Protein AF-A0A521X611-F1 (afdb_monomer_lite)

Foldseek 3Di:
DPVVVVVVVVVVVVVPPPDPPPPVPPPWFKKKKKWKAFPDPVDRWFKKKKKKAFPPPPDPPRIDIDIDIPGDMDMDRGAKMKMKMATPVLPLGMKMWMFMDINNHGPDDIEIDRHRIWIWIHHPVGIDTDDPPDCPRVCPVVVVVVVVVVVVVD

Sequence (154 aa):
MKKLLFICTILLIGISATQLSYTEDAAKEITYLIQVKSTTPENAHVRFTAAYATDKETDSSQLKIIEGETPYEVKLTTTNFLGIFQDNSLN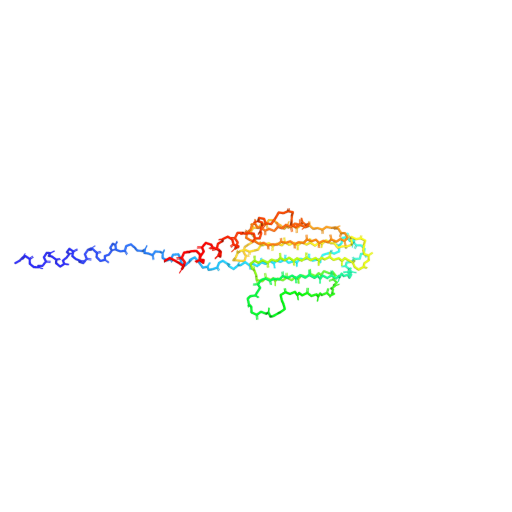SKINVSLTKFVNGIKSHNSVEGTGSLNILYAGNSGVGYGFPTTFSDFSSKFNDLMDEQSKRGR

pLDDT: mean 74.9, std 20.05, range [37.72, 97.06]

Secondary structure (DSSP, 8-state):
--HHHHHHHHHHHSS-S------------EEEEEEEEES-TT-S--EEEEEEEE--TT-S--EEEEEEESSEEEEEE-S-EEEEEEETTSS--EEEEEEEEETTEE-SPPEEE-SSSEEEEEETTEEEESS---THHHHHHHHHHHHHHHHHT-

Structure (mmCIF, N/CA/C/O backbone):
data_AF-A0A521X611-F1
#
_entry.id   AF-A0A521X611-F1
#
loop_
_atom_site.group_PDB
_atom_site.id
_atom_site.type_symbol
_atom_site.label_atom_id
_atom_site.label_alt_id
_atom_site.label_comp_id
_atom_site.label_asym_id
_atom_site.label_entity_id
_atom_site.label_seq_id
_atom_site.pdbx_PDB_ins_code
_atom_site.Cartn_x
_atom_site.Cartn_y
_atom_site.Cartn_z
_atom_site.occupancy
_atom_site.B_iso_or_equiv
_atom_site.auth_seq_id
_atom_site.auth_comp_id
_atom_site.auth_asym_id
_atom_site.auth_atom_id
_atom_site.pdbx_PDB_model_num
ATOM 1 N N . MET A 1 1 ? -20.861 10.067 74.904 1.00 53.38 1 MET A N 1
ATOM 2 C CA . MET A 1 1 ? -19.585 10.063 74.148 1.00 53.38 1 MET A CA 1
ATOM 3 C C . MET A 1 1 ? -19.345 8.769 73.341 1.00 53.38 1 MET A C 1
ATOM 5 O O . MET A 1 1 ? -18.205 8.386 73.151 1.00 53.38 1 MET A O 1
ATOM 9 N N . LYS A 1 2 ? -20.387 8.085 72.828 1.00 45.28 2 LYS A N 1
ATOM 10 C CA . LYS A 1 2 ? -20.237 6.857 72.002 1.00 45.28 2 LYS A CA 1
ATOM 11 C C . LYS A 1 2 ? -20.694 7.016 70.543 1.00 45.28 2 LYS A C 1
ATOM 13 O O . LYS A 1 2 ? -20.333 6.207 69.704 1.00 45.28 2 LYS A O 1
ATOM 18 N N . LYS A 1 3 ? -21.444 8.080 70.224 1.00 44.44 3 LYS A N 1
ATOM 19 C CA . LYS A 1 3 ? -21.956 8.347 68.866 1.00 44.44 3 LYS A CA 1
ATOM 20 C C . LYS A 1 3 ? -20.959 9.088 67.961 1.00 44.44 3 LYS A C 1
ATOM 22 O O . LYS A 1 3 ? -21.091 9.020 66.750 1.00 44.44 3 LYS A O 1
ATOM 27 N N . LEU A 1 4 ? -19.951 9.748 68.541 1.00 48.28 4 LEU A N 1
ATOM 28 C CA . LEU A 1 4 ? -18.935 10.491 67.783 1.00 48.28 4 LEU A CA 1
ATOM 29 C C . LEU A 1 4 ? -17.862 9.564 67.181 1.00 48.28 4 LEU A C 1
ATOM 31 O O . LEU A 1 4 ? -17.344 9.841 66.108 1.00 48.28 4 LEU A O 1
ATOM 35 N N . LEU A 1 5 ? -17.576 8.432 67.839 1.00 49.47 5 LEU A N 1
ATOM 36 C CA . LEU A 1 5 ? -16.554 7.484 67.385 1.00 49.47 5 LEU A CA 1
ATOM 37 C C . LEU A 1 5 ? -16.986 6.726 66.117 1.00 49.47 5 LEU A C 1
ATOM 39 O O . LEU A 1 5 ? -16.152 6.432 65.273 1.00 49.47 5 LEU A O 1
ATOM 43 N N . PHE A 1 6 ? -18.290 6.467 65.965 1.00 50.59 6 PHE A N 1
ATOM 44 C CA . PHE A 1 6 ? -18.847 5.710 64.837 1.00 50.59 6 PHE A CA 1
ATOM 45 C C . PHE A 1 6 ? -18.852 6.515 63.525 1.00 50.59 6 PHE A C 1
ATOM 47 O O . PHE A 1 6 ? -18.730 5.950 62.443 1.00 50.59 6 PHE A O 1
ATOM 54 N N . ILE A 1 7 ? -18.944 7.847 63.617 1.00 53.69 7 ILE A N 1
ATOM 55 C CA . ILE A 1 7 ? -18.940 8.745 62.452 1.00 53.69 7 ILE A CA 1
ATOM 56 C C . ILE A 1 7 ? -17.524 8.866 61.867 1.00 53.69 7 ILE A C 1
ATOM 58 O O . ILE A 1 7 ? -17.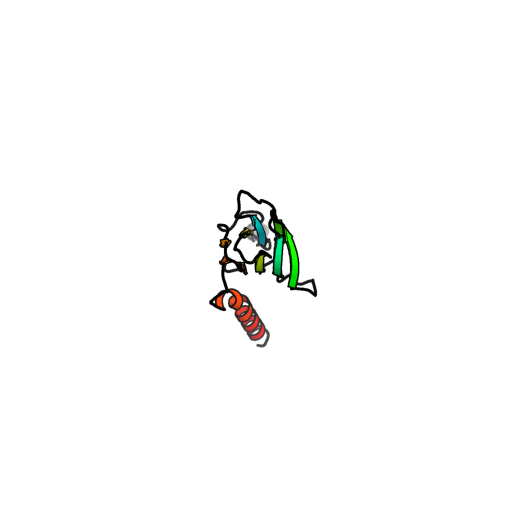366 8.840 60.649 1.00 53.69 7 ILE A O 1
ATOM 62 N N . CYS A 1 8 ? -16.483 8.894 62.708 1.00 50.91 8 CYS A N 1
ATOM 63 C CA . CYS A 1 8 ? -15.097 8.894 62.230 1.00 50.91 8 CYS A CA 1
ATOM 64 C C . CYS A 1 8 ? -14.708 7.581 61.530 1.00 50.91 8 CYS A C 1
ATOM 66 O O . CYS A 1 8 ? -13.907 7.607 60.601 1.00 50.91 8 CYS A O 1
ATOM 68 N N . THR A 1 9 ? -15.292 6.441 61.919 1.00 52.50 9 THR A N 1
ATOM 69 C CA . THR A 1 9 ? -15.027 5.154 61.252 1.00 52.50 9 THR A CA 1
ATOM 70 C C . THR A 1 9 ? -15.642 5.099 59.852 1.00 52.50 9 THR A C 1
ATOM 72 O O . THR A 1 9 ? -15.010 4.590 58.934 1.00 52.50 9 THR A O 1
ATOM 75 N N . ILE A 1 10 ? -16.833 5.673 59.653 1.00 54.53 10 ILE A N 1
ATOM 76 C CA . ILE A 1 10 ? -17.487 5.715 58.334 1.00 54.53 10 ILE A CA 1
ATOM 77 C C . ILE A 1 10 ? -16.782 6.718 57.404 1.00 54.53 10 ILE A C 1
ATOM 79 O O . ILE A 1 10 ? -16.633 6.444 56.215 1.00 54.53 10 ILE A O 1
ATOM 83 N N . LEU A 1 11 ? -16.260 7.831 57.940 1.00 48.22 11 LEU A N 1
ATOM 84 C CA . LEU A 1 11 ? -15.498 8.801 57.144 1.00 48.22 11 LEU A CA 1
ATOM 85 C C . LEU A 1 11 ? -14.133 8.252 56.678 1.00 48.22 11 LEU A C 1
ATOM 87 O O . LEU A 1 11 ? -13.678 8.613 55.597 1.00 48.22 11 LEU A O 1
ATOM 91 N N . LEU A 1 12 ? -13.501 7.346 57.441 1.00 48.28 12 LEU A N 1
ATOM 92 C CA . LEU A 1 12 ? -12.244 6.695 57.034 1.00 48.28 12 LEU A CA 1
ATOM 93 C C . LEU A 1 12 ? -12.426 5.583 55.987 1.00 48.28 12 LEU A C 1
ATOM 95 O O . LEU A 1 12 ? -11.478 5.276 55.270 1.00 48.28 12 LEU A O 1
ATOM 99 N N . ILE A 1 13 ? -13.622 4.999 55.866 1.00 50.59 13 ILE A N 1
ATOM 100 C CA . ILE A 1 13 ? -13.926 3.982 54.841 1.00 50.59 13 ILE A CA 1
ATOM 101 C C . ILE A 1 13 ? -14.286 4.644 53.494 1.00 50.59 13 ILE A C 1
ATOM 103 O O . ILE A 1 13 ? -14.172 4.021 52.443 1.00 50.59 13 ILE A O 1
ATOM 107 N N . GLY A 1 14 ? -14.648 5.933 53.493 1.00 42.09 14 GLY A N 1
ATOM 108 C CA . GLY A 1 14 ? -14.949 6.695 52.273 1.00 42.09 14 GLY A CA 1
ATOM 109 C C . GLY A 1 14 ? -13.728 7.147 51.459 1.00 42.09 14 GLY A C 1
ATOM 110 O O . GLY A 1 14 ? -13.898 7.610 50.337 1.00 42.09 14 GLY A O 1
ATOM 111 N N . ILE A 1 15 ? -12.509 7.021 51.995 1.00 49.06 15 ILE A N 1
ATOM 112 C CA . ILE A 1 15 ? -11.267 7.484 51.336 1.00 49.06 15 ILE A CA 1
ATOM 113 C C . ILE A 1 15 ? -10.480 6.305 50.727 1.00 49.06 15 ILE A C 1
ATOM 115 O O . ILE A 1 15 ? -9.552 6.500 49.947 1.00 49.06 15 ILE A O 1
ATOM 119 N 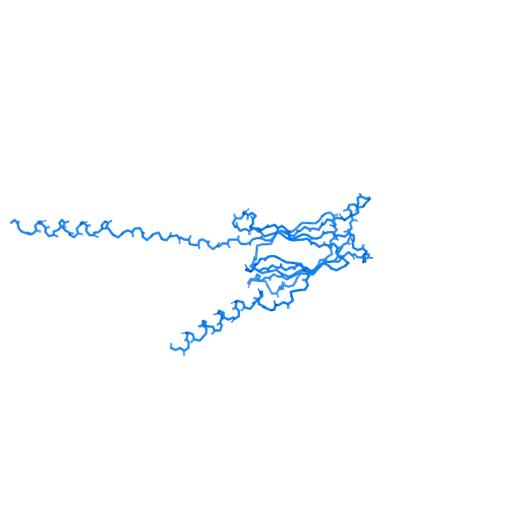N . SER A 1 16 ? -10.880 5.065 51.018 1.00 45.09 16 SER A N 1
ATOM 120 C CA . SER A 1 16 ? -10.266 3.841 50.488 1.00 45.09 16 SER A CA 1
ATOM 121 C C . SER A 1 16 ? -11.086 3.159 49.391 1.00 45.09 16 SER A C 1
ATOM 123 O O . SER A 1 16 ? -10.752 2.046 48.989 1.00 45.09 16 SER A O 1
ATOM 125 N N . ALA A 1 17 ? -12.072 3.852 48.809 1.00 44.62 17 ALA A N 1
ATOM 126 C CA . ALA A 1 17 ? -12.429 3.620 47.412 1.00 44.62 17 ALA A CA 1
ATOM 127 C C . ALA A 1 17 ? -11.283 4.175 46.559 1.00 44.62 17 ALA A C 1
ATOM 129 O O . ALA A 1 17 ? -11.371 5.236 45.943 1.00 44.62 17 ALA A O 1
ATOM 130 N N . THR A 1 18 ? -10.159 3.464 46.631 1.00 47.38 18 THR A N 1
ATOM 131 C CA . THR A 1 18 ? -9.068 3.494 45.677 1.00 47.38 18 THR A CA 1
ATOM 132 C C . THR A 1 18 ? -9.668 3.737 44.315 1.00 47.38 18 THR A C 1
ATOM 134 O O . THR A 1 18 ? -10.439 2.904 43.840 1.00 47.38 18 THR A O 1
ATOM 137 N N . GLN A 1 19 ? -9.372 4.911 43.764 1.00 45.75 19 GLN A N 1
ATOM 138 C CA . GLN A 1 19 ? -8.925 5.064 42.392 1.00 45.75 19 GLN A CA 1
ATOM 139 C C . GLN A 1 19 ? -9.299 3.837 41.560 1.00 45.75 19 GLN A C 1
ATOM 141 O O . GLN A 1 19 ? -8.463 2.988 41.257 1.00 45.75 19 GLN A O 1
ATOM 146 N N . LEU A 1 20 ? -10.581 3.742 41.198 1.00 37.72 20 LEU A N 1
ATOM 147 C CA . LEU A 1 20 ? -10.937 3.161 39.923 1.00 37.72 20 LEU A CA 1
ATOM 148 C C . LEU A 1 20 ? -10.246 4.096 38.942 1.00 37.72 20 LEU A C 1
ATOM 150 O O . LEU A 1 20 ? -10.815 5.088 38.493 1.00 37.72 20 LEU A O 1
ATOM 154 N N . SER A 1 21 ? -8.966 3.825 38.687 1.00 38.56 21 SER A N 1
ATOM 155 C CA . SER A 1 21 ? -8.363 4.117 37.414 1.00 38.56 21 SER A CA 1
ATOM 156 C C . SER A 1 21 ? -9.262 3.398 36.418 1.00 38.56 21 SER A C 1
ATOM 158 O O . SER A 1 21 ? -9.005 2.272 36.013 1.00 38.56 21 SER A O 1
ATOM 160 N N . TYR A 1 22 ? -10.342 4.071 36.022 1.00 38.81 22 TYR A N 1
ATOM 161 C CA . TYR A 1 22 ? -10.661 4.177 34.621 1.00 38.81 22 TYR A CA 1
ATOM 162 C C . TYR A 1 22 ? -9.374 4.704 33.988 1.00 38.81 22 TYR A C 1
ATOM 164 O O . TYR A 1 22 ? -9.179 5.895 33.773 1.00 38.81 22 TYR A O 1
ATOM 172 N N . THR A 1 23 ? -8.433 3.793 33.739 1.00 41.38 23 THR A N 1
ATOM 173 C CA . THR A 1 23 ? -7.752 3.832 32.469 1.00 41.38 23 THR A CA 1
ATOM 174 C C . THR A 1 23 ? -8.920 3.769 31.500 1.00 41.38 23 THR A C 1
ATOM 176 O O . THR A 1 23 ? -9.493 2.705 31.280 1.00 41.38 23 THR A O 1
ATOM 179 N N . GLU A 1 24 ? -9.393 4.937 31.055 1.00 44.91 24 GLU A N 1
ATOM 180 C CA . GLU A 1 24 ? -9.978 5.018 29.733 1.00 44.91 24 GLU A CA 1
ATOM 181 C C . GLU A 1 24 ? -8.966 4.277 28.875 1.00 44.91 24 GLU A C 1
ATOM 183 O O . GLU A 1 24 ? -7.857 4.760 28.638 1.00 44.91 24 GLU A O 1
ATOM 188 N N . ASP A 1 25 ? -9.287 3.035 28.529 1.00 46.12 25 ASP A N 1
ATOM 189 C CA . ASP A 1 25 ? -8.633 2.333 27.448 1.00 46.12 25 ASP A CA 1
ATOM 190 C C . ASP A 1 25 ? -9.084 3.122 26.219 1.00 46.12 25 ASP A C 1
ATOM 192 O O . ASP A 1 25 ? -10.071 2.794 25.562 1.00 46.12 25 ASP A O 1
ATOM 196 N N . ALA A 1 26 ? -8.487 4.309 26.055 1.00 54.69 26 ALA A N 1
ATOM 197 C CA . ALA A 1 26 ? -8.832 5.262 25.029 1.00 54.69 26 ALA A CA 1
ATOM 198 C C . ALA A 1 26 ? -8.739 4.470 23.739 1.00 54.69 26 ALA A C 1
ATOM 200 O O . ALA A 1 26 ? -7.686 3.884 23.461 1.00 54.69 26 ALA A O 1
ATOM 201 N N . ALA A 1 27 ? -9.869 4.364 23.033 1.00 64.62 27 ALA A N 1
ATOM 202 C CA . ALA A 1 27 ? -9.981 3.530 21.851 1.00 64.62 27 ALA A CA 1
ATOM 203 C C . ALA A 1 27 ? -8.760 3.797 20.967 1.00 64.62 27 ALA A C 1
ATOM 205 O O . ALA A 1 27 ? -8.544 4.924 20.521 1.00 64.62 27 ALA A O 1
ATOM 206 N N . LYS A 1 28 ? -7.903 2.780 20.819 1.00 77.88 28 LYS A N 1
ATOM 207 C CA . LYS A 1 28 ? -6.607 2.945 20.160 1.00 77.88 28 LYS A CA 1
ATOM 208 C C . LYS A 1 28 ? -6.862 3.377 18.725 1.00 77.88 28 LYS A C 1
ATOM 210 O O . LYS A 1 28 ? -7.427 2.614 17.943 1.00 77.88 28 LYS A O 1
ATOM 215 N N . GLU A 1 29 ? -6.437 4.584 18.373 1.00 86.19 29 GLU A N 1
ATOM 216 C CA . GLU A 1 29 ? -6.546 5.075 17.009 1.00 86.19 29 GLU A CA 1
ATOM 217 C C . GLU A 1 29 ? -5.518 4.332 16.157 1.00 86.19 29 GLU A C 1
ATOM 219 O O . GLU A 1 29 ? -4.305 4.513 16.304 1.00 86.19 29 GLU A O 1
ATOM 224 N N . ILE A 1 30 ? -6.003 3.465 15.270 1.00 88.31 30 ILE A N 1
ATOM 225 C CA . ILE A 1 30 ? -5.163 2.750 14.314 1.00 88.31 30 ILE A CA 1
ATOM 226 C C . ILE A 1 30 ? -5.162 3.527 13.008 1.00 88.31 30 ILE A C 1
ATOM 228 O O . ILE A 1 30 ? -6.208 3.807 12.423 1.00 88.31 30 ILE A O 1
ATOM 2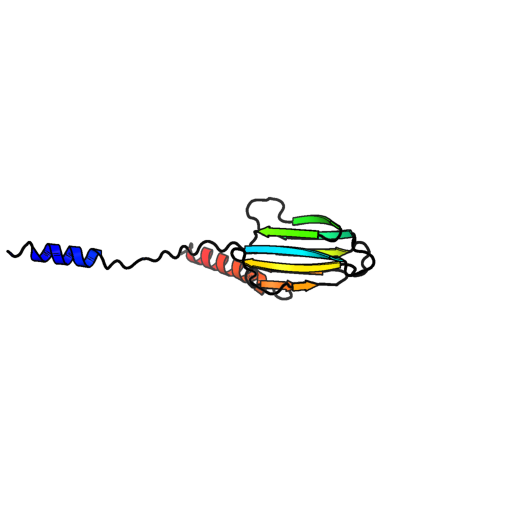32 N N . THR A 1 31 ? -3.966 3.866 12.542 1.00 91.50 31 THR A N 1
ATOM 233 C CA . THR A 1 31 ? -3.772 4.507 11.247 1.00 91.50 31 THR A CA 1
ATOM 234 C C . THR A 1 31 ? -2.779 3.728 10.405 1.00 91.50 31 THR A C 1
ATOM 236 O O . THR A 1 31 ? -1.704 3.363 10.877 1.00 91.50 31 THR A O 1
ATOM 239 N N . TYR A 1 32 ? -3.103 3.528 9.134 1.00 92.00 32 TYR A N 1
ATOM 240 C CA . TYR A 1 32 ? -2.203 2.957 8.146 1.00 92.00 32 TYR A CA 1
ATOM 241 C C . TYR A 1 32 ? -1.702 4.033 7.192 1.00 92.00 32 TYR A C 1
ATOM 243 O O . TYR A 1 32 ? -2.482 4.835 6.682 1.00 92.00 32 TYR A O 1
ATOM 251 N N . LEU A 1 33 ? -0.394 4.045 6.958 1.00 94.94 33 LEU A N 1
ATOM 252 C CA . LEU A 1 33 ? 0.246 4.844 5.925 1.00 94.94 33 LEU A CA 1
ATOM 253 C C . LEU A 1 33 ? 0.629 3.922 4.775 1.00 94.94 33 LEU A C 1
ATOM 255 O O . LEU A 1 33 ? 1.431 3.007 4.976 1.00 94.94 33 LEU A O 1
ATOM 259 N N . ILE A 1 34 ? 0.068 4.177 3.600 1.00 95.94 34 ILE A N 1
ATOM 260 C CA . ILE A 1 34 ? 0.478 3.526 2.360 1.00 95.94 34 ILE A CA 1
ATOM 261 C C . ILE A 1 34 ? 1.331 4.502 1.566 1.00 95.94 34 ILE A C 1
ATOM 263 O O . ILE A 1 34 ? 0.932 5.652 1.381 1.00 95.94 34 ILE A O 1
ATOM 267 N N . GLN A 1 35 ? 2.475 4.035 1.077 1.00 97.06 35 GLN A N 1
ATOM 268 C CA . GLN A 1 35 ? 3.331 4.806 0.180 1.00 97.06 35 GLN A CA 1
ATOM 269 C C . GLN A 1 35 ? 3.608 3.997 -1.084 1.00 97.06 35 GLN A C 1
ATOM 271 O O . GLN A 1 35 ? 3.885 2.805 -1.004 1.00 97.06 35 GLN A O 1
ATOM 276 N N . VAL A 1 36 ? 3.563 4.648 -2.243 1.00 96.75 36 VAL A N 1
ATOM 277 C CA . VAL A 1 36 ? 3.984 4.078 -3.528 1.00 96.75 36 VAL A CA 1
ATOM 278 C C . VAL A 1 36 ? 5.137 4.924 -4.047 1.00 96.75 36 VAL A C 1
ATOM 280 O O . VAL A 1 36 ? 5.009 6.140 -4.216 1.00 96.75 36 VAL A O 1
ATOM 283 N N . LYS A 1 37 ? 6.275 4.287 -4.292 1.00 96.38 37 LYS A N 1
ATOM 284 C CA . LYS A 1 37 ? 7.502 4.918 -4.782 1.00 96.38 37 LYS A CA 1
ATOM 285 C C . LYS A 1 37 ? 7.930 4.255 -6.075 1.00 96.38 37 LYS A C 1
ATOM 287 O O . LYS A 1 37 ? 7.684 3.071 -6.269 1.00 96.38 37 LYS A O 1
ATOM 292 N N . SER A 1 38 ? 8.598 5.004 -6.939 1.00 95.25 38 SER A N 1
ATOM 293 C CA . SER A 1 38 ? 9.265 4.400 -8.085 1.00 95.25 38 SER A CA 1
ATOM 294 C C . SER A 1 38 ? 10.464 3.569 -7.621 1.00 95.25 38 SER A C 1
ATOM 296 O O . SER A 1 38 ? 11.195 3.986 -6.720 1.00 95.25 38 SER A O 1
ATOM 298 N N . THR A 1 39 ? 10.673 2.405 -8.235 1.00 92.81 39 THR A N 1
ATOM 299 C CA . THR A 1 39 ? 11.904 1.610 -8.075 1.00 92.81 39 THR A CA 1
ATOM 300 C C . THR A 1 39 ? 12.989 2.013 -9.071 1.00 92.81 39 THR A C 1
ATOM 302 O O . THR A 1 39 ? 14.129 1.581 -8.923 1.00 92.81 39 THR A O 1
ATOM 305 N N . THR A 1 40 ? 12.661 2.843 -10.068 1.00 87.50 40 THR A N 1
ATOM 306 C CA . THR A 1 40 ? 13.583 3.278 -11.123 1.00 87.50 40 THR A CA 1
ATOM 307 C C . THR A 1 40 ? 14.133 4.674 -10.821 1.00 87.50 40 THR A C 1
ATOM 309 O O . THR A 1 40 ? 13.364 5.639 -10.863 1.00 87.50 40 THR A O 1
ATOM 312 N N . PRO A 1 41 ? 15.443 4.826 -10.558 1.00 82.19 41 PRO A N 1
ATOM 313 C CA . PRO A 1 41 ? 16.061 6.128 -10.296 1.00 82.19 41 PRO A CA 1
ATOM 314 C C . PRO A 1 41 ? 15.890 7.130 -11.445 1.00 82.19 41 PRO A C 1
ATOM 316 O O . PRO A 1 41 ? 15.733 8.325 -11.213 1.00 82.19 41 PRO A O 1
ATOM 319 N N . GLU A 1 42 ? 15.893 6.641 -12.685 1.00 88.12 42 GLU A N 1
ATOM 320 C CA . GLU A 1 42 ? 15.741 7.437 -13.905 1.00 88.12 42 GLU A CA 1
ATOM 321 C C . GLU A 1 42 ? 14.311 7.930 -14.166 1.00 88.12 42 GLU A C 1
ATOM 323 O O . GLU A 1 42 ? 14.117 8.844 -14.966 1.00 88.12 42 GLU A O 1
ATOM 328 N N . ASN A 1 43 ? 13.306 7.352 -13.503 1.00 86.19 43 ASN A N 1
ATOM 329 C CA . ASN A 1 43 ? 11.926 7.800 -13.627 1.00 86.19 43 ASN A CA 1
ATOM 330 C C . ASN A 1 43 ? 11.220 7.789 -12.271 1.00 86.19 43 ASN A C 1
ATOM 332 O O . ASN A 1 43 ? 10.719 6.757 -11.832 1.00 86.19 43 ASN A O 1
ATOM 336 N N . ALA A 1 44 ? 11.116 8.956 -11.637 1.00 90.69 44 ALA A N 1
ATOM 337 C CA . ALA A 1 44 ? 10.403 9.114 -10.372 1.00 90.69 44 ALA A CA 1
ATOM 338 C C . ALA A 1 44 ? 8.870 9.003 -10.507 1.00 90.69 44 ALA A C 1
ATOM 340 O O . ALA A 1 44 ? 8.195 8.786 -9.500 1.00 90.69 44 ALA A O 1
ATOM 341 N N . HIS A 1 45 ? 8.342 9.115 -11.731 1.00 94.31 45 HIS A N 1
ATOM 342 C CA . HIS A 1 45 ? 6.920 9.224 -12.051 1.00 94.31 45 HIS A CA 1
ATOM 343 C C . HIS A 1 45 ? 6.438 7.978 -12.798 1.00 94.31 45 HIS A C 1
ATOM 345 O O . HIS A 1 45 ? 6.491 7.870 -14.027 1.00 94.31 45 HIS A O 1
ATOM 351 N N . VAL A 1 46 ? 5.977 6.994 -12.033 1.00 94.94 46 VAL A N 1
ATOM 352 C CA . VAL A 1 46 ? 5.426 5.742 -12.547 1.00 94.94 46 VAL A CA 1
ATOM 353 C C . VAL A 1 46 ? 3.932 5.733 -12.277 1.00 94.94 46 VAL A C 1
ATOM 355 O O . VAL A 1 46 ? 3.497 5.821 -11.128 1.00 94.94 46 VAL A O 1
ATOM 358 N N . ARG A 1 47 ? 3.141 5.611 -13.344 1.00 95.62 47 ARG A N 1
ATOM 359 C CA . ARG A 1 47 ? 1.692 5.447 -13.235 1.00 95.62 47 ARG A CA 1
ATOM 360 C C . ARG A 1 47 ? 1.348 4.049 -12.750 1.00 95.62 47 ARG A C 1
ATOM 362 O O . ARG A 1 47 ? 1.912 3.059 -13.224 1.00 95.62 47 ARG A O 1
ATOM 369 N N . PHE A 1 48 ? 0.391 3.979 -11.845 1.00 95.50 48 PHE A N 1
ATOM 370 C CA . PHE A 1 48 ? -0.090 2.734 -11.279 1.00 95.50 48 PHE A CA 1
ATOM 371 C C . PHE A 1 48 ? -1.604 2.774 -11.111 1.00 95.50 48 PHE A C 1
ATOM 373 O O . PHE A 1 48 ? -2.222 3.836 -11.035 1.00 95.50 48 PHE A O 1
ATOM 380 N N . THR A 1 49 ? -2.183 1.590 -11.007 1.00 96.50 49 THR A N 1
ATOM 381 C CA . THR A 1 49 ? -3.570 1.390 -10.613 1.00 96.50 49 THR A CA 1
ATOM 382 C C . THR A 1 49 ? -3.580 0.715 -9.252 1.00 96.50 49 THR A C 1
ATOM 384 O O . THR A 1 49 ? -2.744 -0.151 -8.969 1.00 96.50 49 THR A O 1
ATOM 387 N N . ALA A 1 50 ? -4.508 1.111 -8.389 1.00 94.94 50 ALA A N 1
ATOM 388 C CA . ALA A 1 50 ? -4.710 0.446 -7.116 1.00 94.94 50 ALA A CA 1
ATOM 389 C C . ALA A 1 50 ? -6.189 0.234 -6.820 1.00 94.94 50 ALA A C 1
ATOM 391 O O . ALA A 1 50 ? -7.033 1.069 -7.137 1.00 94.94 50 ALA A O 1
ATOM 392 N N . ALA A 1 51 ? -6.483 -0.881 -6.167 1.00 93.69 51 ALA A N 1
ATOM 393 C CA . ALA A 1 51 ? -7.791 -1.187 -5.620 1.00 93.69 51 ALA A CA 1
ATOM 394 C C . ALA A 1 51 ? -7.609 -1.567 -4.154 1.00 93.69 51 ALA A C 1
ATOM 396 O O . ALA A 1 51 ? -6.818 -2.455 -3.844 1.00 93.69 51 ALA A O 1
ATOM 397 N N . TYR A 1 52 ? -8.300 -0.893 -3.241 1.00 91.00 52 TYR A N 1
ATOM 398 C CA . TYR A 1 52 ? -8.169 -1.178 -1.819 1.00 91.00 52 TYR A CA 1
ATOM 399 C C . TYR A 1 52 ? -9.479 -1.020 -1.068 1.00 91.00 52 TYR A C 1
ATOM 401 O O . TYR A 1 52 ? -10.327 -0.204 -1.427 1.00 91.00 52 TYR A O 1
ATOM 409 N N . ALA A 1 53 ? -9.621 -1.804 -0.007 1.00 88.31 53 ALA A N 1
ATOM 410 C CA . ALA A 1 53 ? -10.770 -1.800 0.865 1.00 88.31 53 ALA A CA 1
ATOM 411 C C . ALA A 1 53 ? -10.391 -1.506 2.316 1.00 88.31 53 ALA A C 1
ATOM 413 O O . ALA A 1 53 ? -9.304 -1.859 2.781 1.00 88.31 53 ALA A O 1
ATOM 414 N N . THR A 1 54 ? -11.311 -0.849 3.017 1.00 86.94 54 THR A N 1
ATOM 415 C CA . THR A 1 54 ? -11.190 -0.473 4.432 1.00 86.94 54 THR A CA 1
ATOM 416 C C . THR A 1 54 ? -12.498 -0.755 5.153 1.00 86.94 54 THR A C 1
ATOM 418 O O . THR A 1 54 ? -13.563 -0.588 4.562 1.00 86.94 54 THR A O 1
ATOM 421 N N . ASP A 1 55 ? -12.442 -1.097 6.435 1.00 76.56 55 ASP A N 1
ATOM 422 C CA . ASP A 1 55 ? -13.620 -1.430 7.245 1.00 76.56 55 ASP A CA 1
ATOM 423 C C . ASP A 1 55 ? -14.332 -0.219 7.871 1.00 76.56 55 ASP A C 1
ATOM 425 O O . ASP A 1 55 ? -14.942 -0.337 8.931 1.00 76.56 55 ASP A O 1
ATOM 429 N N . LYS A 1 56 ? -14.283 0.954 7.227 1.00 65.56 56 LYS A N 1
ATOM 430 C CA . LYS A 1 56 ? -14.994 2.138 7.728 1.00 65.56 56 LYS A CA 1
ATOM 431 C C . LYS A 1 56 ? -16.501 1.875 7.772 1.00 65.56 56 LYS A C 1
ATOM 433 O O . LYS A 1 56 ? -17.116 1.615 6.742 1.00 65.56 56 LYS A O 1
ATOM 438 N N . GLU A 1 57 ? -17.082 1.997 8.964 1.00 52.00 57 GLU A N 1
ATOM 439 C CA . GLU A 1 57 ? -18.482 1.649 9.251 1.00 52.00 57 GLU A CA 1
ATOM 440 C C . GLU A 1 57 ? -19.518 2.508 8.506 1.00 52.00 57 GLU A C 1
ATOM 442 O O . GLU A 1 57 ? -20.680 2.121 8.418 1.00 52.00 57 GLU A O 1
ATOM 447 N N . THR A 1 58 ? -19.129 3.666 7.964 1.00 52.41 58 THR A N 1
ATOM 448 C CA . THR A 1 58 ? -20.085 4.695 7.522 1.00 52.41 58 THR A CA 1
ATOM 449 C C . THR A 1 58 ? -20.187 4.910 6.012 1.00 52.41 58 THR A C 1
ATOM 451 O O . THR A 1 58 ? -21.080 5.641 5.593 1.00 52.41 58 THR A O 1
ATOM 454 N N . ASP A 1 59 ? -19.333 4.293 5.185 1.00 52.56 59 ASP A N 1
ATOM 455 C CA . ASP A 1 59 ? -19.363 4.481 3.725 1.00 52.56 59 ASP A CA 1
ATOM 456 C C . ASP A 1 59 ? -19.835 3.217 2.994 1.00 52.56 59 ASP A C 1
ATOM 458 O O . ASP A 1 59 ? -19.263 2.135 3.121 1.00 52.56 59 ASP A O 1
ATOM 462 N N . SER A 1 60 ? -20.865 3.375 2.159 1.00 48.88 60 SER A N 1
ATOM 463 C CA . SER A 1 60 ? -21.450 2.305 1.333 1.00 48.88 60 SER A CA 1
ATOM 464 C C . SER A 1 60 ? -20.503 1.748 0.257 1.00 48.88 60 SER A C 1
ATOM 466 O O . SER A 1 60 ? -20.770 0.683 -0.298 1.00 48.88 60 SER A O 1
ATOM 468 N N . SER A 1 61 ? -19.373 2.412 -0.016 1.00 55.88 61 SER A N 1
ATOM 469 C CA . SER A 1 61 ? -18.316 1.915 -0.902 1.00 55.88 61 SER A CA 1
ATOM 470 C C . SER A 1 61 ? -17.059 1.563 -0.101 1.00 55.88 61 SER A C 1
ATOM 472 O O . SER A 1 61 ? -16.126 2.360 0.016 1.00 55.88 61 SER A O 1
ATOM 474 N N . GLN A 1 62 ? -17.021 0.344 0.440 1.00 75.00 62 GLN A N 1
ATOM 475 C CA . GLN A 1 62 ? -15.847 -0.190 1.142 1.00 75.00 62 GLN A CA 1
ATOM 476 C C . GLN A 1 62 ? -14.634 -0.372 0.222 1.00 75.00 62 GLN A C 1
ATOM 478 O O . GLN A 1 62 ? -13.519 -0.427 0.723 1.00 75.00 62 GLN A O 1
ATOM 483 N N . LEU A 1 63 ? -14.841 -0.439 -1.100 1.00 83.56 63 LEU A N 1
ATOM 484 C CA . LEU A 1 63 ? -13.807 -0.583 -2.123 1.00 83.56 63 LEU A CA 1
ATOM 485 C C . LEU A 1 63 ? -13.543 0.754 -2.827 1.00 83.56 63 LEU A C 1
ATOM 487 O O . LEU A 1 63 ? -14.462 1.387 -3.345 1.00 83.56 63 LEU A O 1
ATOM 491 N N . LYS A 1 64 ? -12.272 1.141 -2.909 1.00 88.44 64 LYS A N 1
ATOM 492 C CA . LYS A 1 64 ? -11.781 2.274 -3.692 1.00 88.44 64 LYS A CA 1
ATOM 493 C C . LYS A 1 64 ? -10.904 1.769 -4.823 1.00 88.44 64 LYS A C 1
ATOM 495 O O . LYS A 1 64 ? -10.028 0.942 -4.592 1.00 88.44 64 LYS A O 1
ATOM 500 N N . ILE A 1 65 ? -11.123 2.296 -6.022 1.00 92.81 65 ILE A N 1
ATOM 501 C CA . ILE A 1 65 ? -10.276 2.068 -7.193 1.00 92.81 65 ILE A CA 1
ATOM 502 C C . ILE A 1 65 ? -9.690 3.417 -7.586 1.00 92.81 65 ILE A C 1
ATOM 504 O O . ILE A 1 65 ? -10.425 4.400 -7.689 1.00 92.81 65 ILE A O 1
ATOM 508 N N . ILE A 1 66 ? -8.375 3.470 -7.758 1.00 94.00 66 ILE A N 1
ATOM 509 C CA . ILE A 1 66 ? -7.651 4.686 -8.108 1.00 94.00 66 ILE A CA 1
ATOM 510 C C . ILE A 1 66 ? -6.662 4.420 -9.236 1.00 94.00 66 ILE A C 1
ATOM 512 O O . ILE A 1 66 ? -6.043 3.358 -9.309 1.00 94.00 66 ILE A O 1
ATOM 516 N N . GLU A 1 67 ? -6.465 5.443 -10.053 1.00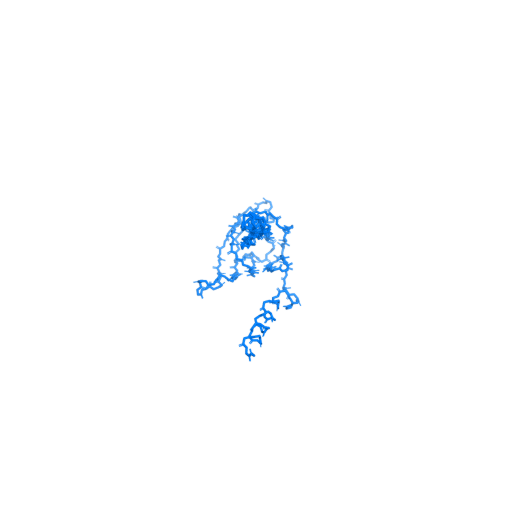 96.44 67 GLU A N 1
ATOM 517 C CA . GLU A 1 67 ? -5.276 5.603 -10.879 1.00 96.44 67 GLU A CA 1
ATOM 518 C C . GLU A 1 67 ? -4.402 6.667 -10.215 1.00 96.44 67 GLU A C 1
ATOM 520 O O . GLU A 1 67 ? -4.891 7.725 -9.812 1.00 96.44 67 GLU A O 1
ATOM 525 N N . GLY A 1 68 ? -3.120 6.368 -10.043 1.00 95.50 68 GLY A N 1
ATOM 526 C CA . GLY A 1 68 ? -2.170 7.232 -9.358 1.00 95.50 68 GLY A CA 1
ATOM 527 C C . GLY A 1 68 ? -0.824 7.284 -10.065 1.00 95.50 68 GLY A C 1
ATOM 528 O O . GLY A 1 68 ? -0.574 6.586 -11.048 1.00 95.50 68 GLY A O 1
ATOM 529 N N . GLU A 1 69 ? 0.062 8.123 -9.545 1.00 96.00 69 GLU A N 1
ATOM 530 C CA . GLU A 1 69 ? 1.439 8.251 -10.010 1.00 96.00 69 GLU A CA 1
ATOM 531 C C . GLU A 1 69 ? 2.371 8.382 -8.805 1.00 96.00 69 GLU A C 1
ATOM 533 O O . GLU A 1 69 ? 1.995 8.964 -7.787 1.00 96.00 69 GLU A O 1
ATOM 538 N N . THR A 1 70 ? 3.567 7.802 -8.886 1.00 96.38 70 THR A N 1
ATOM 539 C CA . THR A 1 70 ? 4.578 7.953 -7.836 1.00 96.38 70 THR A CA 1
ATOM 540 C C . THR A 1 70 ? 5.210 9.355 -7.855 1.00 96.38 70 THR A C 1
ATOM 542 O O . THR A 1 70 ? 5.406 9.905 -8.935 1.00 96.38 70 THR A O 1
ATOM 545 N N . PRO A 1 71 ? 5.597 9.919 -6.693 1.00 96.75 71 PRO A N 1
ATOM 546 C CA . PRO A 1 71 ? 5.349 9.405 -5.349 1.00 96.75 71 PRO A CA 1
ATOM 547 C C . PRO A 1 71 ? 3.882 9.587 -4.934 1.00 96.75 71 PRO A C 1
ATOM 549 O O . PRO A 1 71 ? 3.301 10.653 -5.113 1.00 96.75 71 PRO A O 1
ATOM 552 N N . TYR A 1 72 ? 3.309 8.554 -4.322 1.00 96.69 72 TYR A N 1
ATOM 553 C CA . TYR A 1 72 ? 1.949 8.585 -3.789 1.00 96.69 72 TYR A CA 1
ATOM 554 C C . TYR A 1 72 ? 1.956 8.225 -2.309 1.00 96.69 72 TYR A C 1
ATOM 556 O O . TYR A 1 72 ? 2.666 7.308 -1.895 1.00 96.69 72 TYR A O 1
ATOM 564 N N . GLU A 1 73 ? 1.142 8.919 -1.520 1.00 97.00 73 GLU A N 1
ATOM 565 C CA . GLU A 1 73 ? 0.978 8.657 -0.095 1.00 97.00 73 GLU A CA 1
ATOM 566 C C . GLU A 1 73 ? -0.488 8.810 0.308 1.00 97.00 73 GLU A C 1
ATOM 568 O O . GLU A 1 73 ? -1.155 9.775 -0.069 1.00 97.00 73 GLU A O 1
ATOM 573 N N . VAL A 1 74 ? -0.992 7.864 1.100 1.00 94.19 74 VAL A N 1
ATOM 574 C CA . VAL A 1 74 ? -2.325 7.960 1.693 1.00 94.19 74 VAL A CA 1
ATOM 575 C C . VAL A 1 74 ? -2.310 7.465 3.132 1.00 94.19 74 VAL A C 1
ATOM 577 O O . VAL A 1 74 ? -1.749 6.416 3.455 1.00 94.19 74 VAL A O 1
ATOM 580 N N . LYS A 1 75 ? -2.951 8.242 4.005 1.00 93.44 75 LYS A N 1
ATOM 581 C CA . LYS A 1 75 ? -3.116 7.941 5.425 1.00 93.44 75 LYS A CA 1
ATOM 582 C C . LYS A 1 75 ? -4.573 7.577 5.698 1.00 93.44 75 LYS A C 1
ATOM 584 O O . LYS A 1 75 ? -5.476 8.354 5.392 1.00 93.44 75 LYS A O 1
ATOM 589 N N . LEU A 1 76 ? -4.803 6.393 6.256 1.00 90.69 76 LEU A N 1
ATOM 590 C CA . LEU A 1 76 ? -6.131 5.822 6.468 1.00 90.69 76 LEU A CA 1
ATOM 591 C C . LEU A 1 76 ? -6.311 5.423 7.934 1.00 90.69 76 LEU A C 1
ATOM 593 O O . LEU A 1 76 ? -5.657 4.498 8.409 1.00 90.69 76 LEU A O 1
ATOM 597 N N . THR A 1 77 ? -7.223 6.087 8.641 1.00 90.44 77 THR A N 1
ATOM 598 C CA . THR A 1 77 ? -7.685 5.647 9.966 1.00 90.44 77 THR A CA 1
ATOM 599 C C . THR A 1 77 ? -8.746 4.561 9.777 1.00 90.44 77 THR A C 1
ATOM 601 O O . THR A 1 77 ? -9.835 4.853 9.279 1.00 90.44 77 THR A O 1
ATOM 604 N N . THR A 1 78 ? -8.397 3.309 10.080 1.00 86.56 78 THR A N 1
ATOM 605 C CA . THR A 1 78 ? -9.241 2.111 9.895 1.00 86.56 78 THR A CA 1
ATOM 606 C C . THR A 1 78 ? -8.666 0.951 10.715 1.00 86.56 78 THR A C 1
ATOM 608 O O . THR A 1 78 ? -7.491 0.989 11.083 1.00 86.56 78 THR A O 1
ATOM 611 N N . THR A 1 79 ? -9.456 -0.083 11.010 1.00 84.75 79 THR A N 1
ATOM 612 C CA . THR A 1 79 ? -8.972 -1.264 11.750 1.00 84.75 79 THR A CA 1
ATOM 613 C C . THR A 1 79 ? -8.435 -2.346 10.816 1.00 84.75 79 THR A C 1
ATOM 615 O O . THR A 1 79 ? -7.495 -3.045 11.182 1.00 84.75 79 THR A O 1
ATOM 618 N N . ASN A 1 80 ? -8.986 -2.466 9.608 1.00 84.94 80 ASN A N 1
ATOM 619 C CA . ASN A 1 80 ? -8.557 -3.430 8.600 1.00 84.94 80 ASN A CA 1
ATOM 620 C C . ASN A 1 80 ? -8.341 -2.760 7.240 1.00 84.94 80 ASN A C 1
ATOM 622 O O . ASN A 1 80 ? -9.050 -1.826 6.862 1.00 84.94 80 ASN A O 1
ATOM 626 N N . PHE A 1 81 ? -7.365 -3.271 6.495 1.00 88.44 81 PHE A N 1
ATOM 627 C CA . PHE A 1 81 ? -7.016 -2.813 5.155 1.00 88.44 81 PHE A CA 1
ATOM 628 C C . PHE A 1 81 ? -6.642 -4.006 4.277 1.00 88.44 81 PHE A C 1
ATOM 630 O O . PHE A 1 81 ? -5.920 -4.903 4.711 1.00 88.44 81 PHE A O 1
ATOM 637 N N . LEU A 1 82 ? -7.086 -3.990 3.025 1.00 90.12 82 LEU A N 1
ATOM 638 C CA . LEU A 1 82 ? -6.612 -4.894 1.981 1.00 90.12 82 LEU A CA 1
ATOM 639 C C . LEU A 1 82 ? -6.452 -4.088 0.701 1.00 90.12 82 LEU A C 1
ATOM 641 O O . LEU A 1 82 ? -7.409 -3.463 0.256 1.00 90.12 82 LEU A O 1
ATOM 645 N N . GLY A 1 83 ? -5.265 -4.098 0.110 1.00 91.88 83 GLY A N 1
ATOM 646 C CA . GLY A 1 83 ? -4.965 -3.321 -1.082 1.00 91.88 83 GLY A CA 1
ATOM 647 C C . GLY A 1 83 ? -4.146 -4.099 -2.092 1.00 91.88 83 GLY A C 1
ATOM 648 O O . GLY A 1 83 ? -3.272 -4.887 -1.738 1.00 91.88 83 GLY A O 1
ATOM 649 N N . ILE A 1 84 ? -4.431 -3.840 -3.360 1.00 93.75 84 ILE A N 1
ATOM 650 C CA . ILE A 1 84 ? -3.726 -4.366 -4.519 1.00 93.75 84 ILE A CA 1
ATOM 651 C C . ILE A 1 84 ? -3.222 -3.174 -5.325 1.00 93.75 84 ILE A C 1
ATOM 653 O O . ILE A 1 84 ? -3.979 -2.241 -5.588 1.00 93.75 84 ILE A O 1
ATOM 657 N N . PHE A 1 85 ? -1.954 -3.210 -5.717 1.00 95.06 85 PHE A N 1
ATOM 658 C CA . PHE A 1 85 ? -1.268 -2.140 -6.432 1.00 95.06 85 PHE A CA 1
ATOM 659 C C . PHE A 1 85 ? -0.465 -2.727 -7.586 1.00 95.06 85 PHE A C 1
ATOM 661 O O . PHE A 1 85 ? 0.269 -3.704 -7.416 1.00 95.06 85 PHE A O 1
ATOM 668 N N . GLN A 1 86 ? -0.571 -2.110 -8.754 1.00 94.50 86 GLN A N 1
ATOM 669 C CA . GLN A 1 86 ? 0.074 -2.589 -9.967 1.00 94.50 86 GLN A CA 1
ATOM 670 C C . GLN A 1 86 ? 0.537 -1.413 -10.816 1.00 94.50 86 GLN A C 1
ATOM 672 O O . GLN A 1 86 ? -0.237 -0.495 -11.079 1.00 94.50 86 GLN A O 1
ATOM 677 N N . ASP A 1 87 ? 1.795 -1.437 -11.259 1.00 92.81 87 ASP A N 1
ATOM 678 C CA . ASP A 1 87 ? 2.265 -0.459 -12.233 1.00 92.81 87 ASP A CA 1
ATOM 679 C C . ASP A 1 87 ? 1.626 -0.730 -13.599 1.00 92.81 87 ASP A C 1
ATOM 681 O O . ASP A 1 87 ? 1.514 -1.879 -14.025 1.00 92.81 87 ASP A O 1
ATOM 685 N N . ASN A 1 88 ? 1.237 0.323 -14.319 1.00 88.31 88 ASN A N 1
ATOM 686 C CA . ASN A 1 88 ? 0.502 0.165 -15.580 1.00 88.31 88 ASN A CA 1
ATOM 687 C C . ASN A 1 88 ? 1.351 -0.477 -16.690 1.00 88.31 88 ASN A C 1
ATOM 689 O O . ASN A 1 88 ? 0.814 -0.909 -17.706 1.00 88.31 88 ASN A O 1
ATOM 693 N N . SER A 1 89 ? 2.676 -0.521 -16.512 1.00 85.44 89 SER A N 1
ATOM 694 C CA . SER A 1 89 ? 3.594 -1.163 -17.452 1.00 85.44 89 SER A CA 1
ATOM 695 C C . SER A 1 89 ? 3.844 -2.643 -17.157 1.00 85.44 89 SER A C 1
ATOM 697 O O . SER A 1 89 ? 4.502 -3.294 -17.962 1.00 85.44 89 SER A O 1
ATOM 699 N N . LEU A 1 90 ? 3.329 -3.167 -16.037 1.00 81.88 90 LEU A N 1
ATOM 700 C CA . LEU A 1 90 ? 3.515 -4.540 -15.553 1.00 81.88 90 LEU A CA 1
ATOM 701 C C . LEU A 1 90 ? 4.985 -4.960 -15.381 1.00 81.88 90 LEU A C 1
ATOM 703 O O . LEU A 1 90 ? 5.305 -6.145 -15.437 1.00 81.88 90 LEU A O 1
ATOM 707 N N . ASN A 1 91 ? 5.884 -4.000 -15.157 1.00 83.25 91 ASN A N 1
ATOM 708 C CA . ASN A 1 91 ? 7.333 -4.223 -15.113 1.00 83.25 91 ASN A CA 1
ATOM 709 C C . ASN A 1 91 ? 7.929 -4.019 -13.713 1.00 83.25 91 ASN A C 1
ATOM 711 O O . ASN A 1 91 ? 9.131 -3.783 -13.591 1.00 83.25 91 ASN A O 1
ATOM 715 N N . SER A 1 92 ? 7.110 -4.079 -12.659 1.00 86.19 92 SER A N 1
ATOM 716 C CA . SER A 1 92 ? 7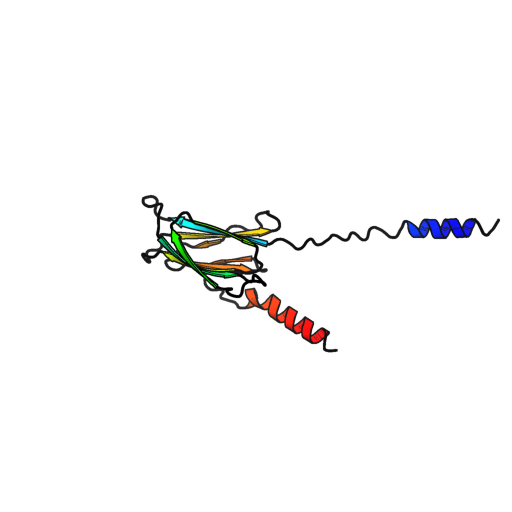.561 -3.998 -11.261 1.00 86.19 92 SER A CA 1
ATOM 717 C C . SER A 1 92 ? 8.281 -2.682 -10.942 1.00 86.19 92 SER A C 1
ATOM 719 O O . SER A 1 92 ? 9.252 -2.631 -10.182 1.00 86.19 92 SER A O 1
ATOM 721 N N . LYS A 1 93 ? 7.810 -1.588 -11.551 1.00 92.00 93 LYS A N 1
ATOM 722 C CA . LYS A 1 93 ? 8.434 -0.258 -11.439 1.00 92.00 93 LYS A CA 1
ATOM 723 C C . LYS A 1 93 ? 8.017 0.525 -10.194 1.00 92.00 93 LYS A C 1
ATOM 725 O O . LYS A 1 93 ? 8.421 1.673 -10.023 1.00 92.00 93 LYS A O 1
ATOM 730 N N . ILE A 1 94 ? 7.205 -0.083 -9.334 1.00 95.06 94 ILE A N 1
ATOM 731 C CA . ILE A 1 94 ? 6.754 0.513 -8.082 1.00 95.06 94 ILE A CA 1
ATOM 732 C C . ILE A 1 94 ? 7.178 -0.339 -6.886 1.00 95.06 94 ILE A C 1
ATOM 734 O O . ILE A 1 94 ? 7.149 -1.567 -6.929 1.00 95.06 94 ILE A O 1
ATOM 738 N N . ASN A 1 95 ? 7.556 0.340 -5.810 1.00 94.94 95 ASN A N 1
ATOM 739 C CA . ASN A 1 95 ? 7.663 -0.192 -4.464 1.00 94.94 95 ASN A CA 1
ATOM 740 C C . ASN A 1 95 ? 6.457 0.323 -3.689 1.00 94.94 95 ASN A C 1
ATOM 742 O O . ASN A 1 95 ? 6.181 1.524 -3.705 1.00 94.94 95 ASN A O 1
ATOM 746 N N . VAL A 1 96 ? 5.742 -0.576 -3.026 1.00 95.81 96 VAL A N 1
ATOM 747 C CA . VAL A 1 96 ? 4.601 -0.212 -2.189 1.00 95.81 96 VAL A CA 1
ATOM 748 C C . VAL A 1 96 ? 4.904 -0.589 -0.758 1.00 95.81 96 VAL A C 1
ATOM 750 O O . VAL A 1 96 ? 5.264 -1.734 -0.495 1.00 95.81 96 VAL A O 1
ATOM 753 N N . SER A 1 97 ? 4.736 0.357 0.160 1.00 96.31 97 SER A N 1
ATOM 754 C CA . SER A 1 97 ? 4.928 0.139 1.586 1.00 96.31 97 SER A CA 1
ATOM 755 C C . SER A 1 97 ? 3.642 0.370 2.369 1.00 96.31 97 SER A C 1
ATOM 757 O O . SER A 1 97 ? 2.821 1.222 2.026 1.00 96.31 97 SER A O 1
ATOM 759 N N . LEU A 1 98 ? 3.479 -0.391 3.448 1.00 95.50 98 LEU A N 1
ATOM 760 C CA . LEU A 1 98 ? 2.390 -0.270 4.406 1.00 95.50 98 LEU A CA 1
ATOM 761 C C . LEU A 1 98 ? 2.965 -0.164 5.816 1.00 95.50 98 LEU A C 1
ATOM 763 O O . LEU A 1 98 ? 3.701 -1.038 6.274 1.00 95.50 98 LEU A O 1
ATOM 767 N N . THR A 1 99 ? 2.607 0.905 6.525 1.00 94.06 99 THR A N 1
ATOM 768 C CA . THR A 1 99 ? 3.069 1.163 7.894 1.00 94.06 99 THR A CA 1
ATOM 769 C C . THR A 1 99 ? 1.892 1.342 8.842 1.00 94.06 99 THR A C 1
ATOM 771 O O . THR A 1 99 ? 1.015 2.162 8.585 1.00 94.06 99 THR A O 1
ATOM 774 N N . LYS A 1 100 ? 1.893 0.613 9.964 1.00 92.00 100 LYS A N 1
ATOM 775 C CA . LYS A 1 100 ? 0.887 0.737 11.030 1.00 92.00 100 LYS A CA 1
ATOM 776 C C . LYS A 1 100 ? 1.339 1.726 12.098 1.00 92.00 100 LYS A C 1
ATOM 778 O O . LYS A 1 100 ? 2.435 1.600 12.647 1.00 92.00 100 LYS A O 1
ATOM 783 N N . PHE A 1 101 ? 0.450 2.642 12.448 1.00 91.81 101 PHE A N 1
ATOM 784 C CA . PHE A 1 101 ? 0.568 3.558 13.571 1.00 91.81 101 PHE A CA 1
ATOM 785 C C . PHE A 1 101 ? -0.554 3.283 14.570 1.00 91.81 101 PHE A C 1
ATOM 787 O O . PHE A 1 101 ? -1.689 3.016 14.177 1.00 91.81 101 PHE A O 1
ATOM 794 N N . VAL A 1 102 ? -0.227 3.349 15.856 1.00 90.00 102 VAL A N 1
ATOM 795 C CA . VAL A 1 102 ? -1.179 3.257 16.965 1.00 90.00 102 VAL A CA 1
ATOM 796 C C . VAL A 1 102 ? -1.014 4.522 17.794 1.00 90.00 102 VAL A C 1
ATOM 798 O O . VAL A 1 102 ? 0.087 4.797 18.266 1.00 90.00 102 VAL A O 1
ATOM 801 N N . ASN A 1 103 ? -2.079 5.314 17.918 1.00 89.25 103 ASN A N 1
ATOM 802 C CA . ASN A 1 103 ? -2.064 6.626 18.575 1.00 89.25 103 ASN A CA 1
ATOM 803 C C . ASN A 1 103 ? -0.930 7.531 18.047 1.00 89.25 103 ASN A C 1
ATOM 805 O O . ASN A 1 103 ? -0.195 8.157 18.807 1.00 89.25 103 ASN A O 1
ATOM 809 N N . GLY A 1 104 ? -0.721 7.524 16.725 1.00 85.25 104 GLY A N 1
ATOM 810 C CA . GLY A 1 104 ? 0.328 8.302 16.055 1.00 85.25 104 GLY A CA 1
ATOM 811 C C . GLY A 1 104 ? 1.755 7.748 16.170 1.00 85.25 104 GLY A C 1
ATOM 812 O O . GLY A 1 104 ? 2.646 8.246 15.486 1.00 85.25 104 GLY A O 1
ATOM 813 N N . ILE A 1 105 ? 1.990 6.695 16.957 1.00 87.44 105 ILE A N 1
ATOM 814 C CA . ILE A 1 105 ? 3.309 6.066 17.110 1.00 87.44 105 ILE A CA 1
ATOM 815 C C . ILE A 1 105 ? 3.426 4.887 16.146 1.00 87.44 105 ILE A C 1
ATOM 817 O O . ILE A 1 105 ? 2.529 4.046 16.068 1.00 87.44 105 ILE A O 1
ATOM 821 N N . LYS A 1 106 ? 4.543 4.801 15.411 1.00 88.00 106 LYS A N 1
ATOM 822 C CA . LYS A 1 106 ? 4.827 3.665 14.524 1.00 88.00 106 LYS A CA 1
ATOM 823 C C . LYS A 1 106 ? 4.856 2.379 15.352 1.00 88.00 106 LYS A C 1
ATOM 825 O O . LYS A 1 106 ? 5.707 2.213 16.217 1.00 88.00 106 LYS A O 1
ATOM 830 N N . SER A 1 107 ? 3.910 1.484 15.085 1.00 81.88 107 SER A N 1
ATOM 831 C CA . SER A 1 107 ? 3.711 0.264 15.869 1.00 81.88 107 SER A CA 1
ATOM 832 C C . SER A 1 107 ? 4.569 -0.896 15.369 1.00 81.88 107 SER A C 1
ATOM 834 O O . SER A 1 107 ? 4.958 -1.737 16.171 1.00 81.88 107 SER A O 1
ATOM 836 N N . HIS A 1 108 ? 4.851 -0.951 14.065 1.00 74.56 108 HIS A N 1
ATOM 837 C CA . HIS A 1 108 ? 5.612 -2.026 13.426 1.00 74.56 108 HIS A CA 1
ATOM 838 C C . HIS A 1 108 ? 6.516 -1.473 12.323 1.00 74.56 108 HIS A C 1
ATOM 840 O O . HIS A 1 108 ? 6.284 -0.377 11.801 1.00 74.56 108 HIS A O 1
ATOM 846 N N . ASN A 1 109 ? 7.529 -2.256 11.940 1.00 80.88 109 ASN A N 1
ATOM 847 C CA . ASN A 1 109 ? 8.277 -2.003 10.713 1.00 80.88 109 ASN A CA 1
ATOM 848 C C . ASN A 1 109 ? 7.337 -2.036 9.507 1.00 80.88 109 ASN A C 1
ATOM 850 O O . ASN A 1 109 ? 6.318 -2.726 9.501 1.00 80.88 109 ASN A O 1
ATOM 854 N N . SER A 1 110 ? 7.676 -1.225 8.513 1.00 85.94 110 SER A N 1
ATOM 855 C CA . SER A 1 110 ? 6.907 -1.137 7.282 1.00 85.94 110 SER A CA 1
ATOM 856 C C . SER A 1 110 ? 7.043 -2.455 6.528 1.00 85.94 110 SER A C 1
ATOM 858 O O . SER A 1 110 ? 8.133 -3.023 6.477 1.00 85.94 110 SER A O 1
ATOM 860 N N . VAL A 1 111 ? 5.942 -2.941 5.970 1.00 90.56 111 VAL A N 1
ATOM 861 C CA . VAL A 1 111 ? 5.972 -4.065 5.037 1.00 90.56 111 VAL A CA 1
ATOM 862 C C . VAL A 1 111 ? 6.035 -3.504 3.629 1.00 90.56 111 VAL A C 1
ATOM 864 O O . VAL A 1 111 ? 5.320 -2.551 3.330 1.00 90.56 111 VAL A O 1
ATOM 867 N N . GLU A 1 112 ? 6.894 -4.074 2.789 1.00 91.31 112 GLU A N 1
ATOM 868 C CA . GLU A 1 112 ? 7.174 -3.570 1.448 1.00 91.31 112 GLU A CA 1
ATOM 869 C C . GLU A 1 112 ? 7.041 -4.661 0.386 1.00 91.31 112 GLU A C 1
ATOM 871 O O . GLU A 1 112 ? 7.313 -5.835 0.641 1.00 91.31 112 GLU A O 1
ATOM 876 N N . GLY A 1 113 ? 6.648 -4.246 -0.816 1.00 87.38 113 GLY A N 1
ATOM 877 C CA . GLY A 1 113 ? 6.513 -5.087 -1.998 1.00 87.38 113 GLY A CA 1
ATOM 878 C C . GLY A 1 113 ? 7.044 -4.407 -3.251 1.00 87.38 113 GLY A C 1
ATOM 879 O O . GLY A 1 113 ? 6.858 -3.204 -3.420 1.00 87.38 113 GLY A O 1
ATOM 880 N N . THR A 1 114 ? 7.697 -5.173 -4.126 1.00 84.75 114 THR A N 1
ATOM 881 C CA . THR A 1 114 ? 8.258 -4.705 -5.410 1.00 84.75 114 THR A CA 1
ATOM 882 C C . THR A 1 114 ? 7.912 -5.633 -6.581 1.00 84.75 114 THR A C 1
ATOM 884 O O . THR A 1 114 ? 8.688 -5.793 -7.520 1.00 84.75 114 THR A O 1
ATOM 887 N N . GLY A 1 115 ? 6.757 -6.299 -6.528 1.00 81.75 115 GLY A N 1
ATOM 888 C CA . GLY A 1 115 ? 6.283 -7.183 -7.595 1.00 81.75 115 GLY A CA 1
ATOM 889 C C . GLY A 1 115 ? 5.538 -6.448 -8.714 1.00 81.75 115 GLY A C 1
ATOM 890 O O . GLY A 1 115 ? 5.198 -5.272 -8.597 1.00 81.75 115 GLY A O 1
ATOM 891 N N . SER A 1 116 ? 5.200 -7.177 -9.782 1.00 85.62 116 SER A N 1
ATOM 892 C CA . SER A 1 116 ? 4.298 -6.693 -10.846 1.00 85.62 116 SER A CA 1
ATOM 893 C C . SER A 1 116 ? 2.842 -6.595 -10.368 1.00 85.62 116 SER A C 1
ATOM 895 O O . SER A 1 116 ? 2.015 -5.920 -10.977 1.00 85.62 116 SER A O 1
ATOM 897 N N . LEU A 1 117 ? 2.528 -7.282 -9.268 1.00 88.06 117 LEU A N 1
ATOM 898 C CA . LEU A 1 117 ? 1.293 -7.163 -8.507 1.00 88.06 117 LEU A CA 1
ATOM 899 C C . LEU A 1 117 ? 1.667 -7.154 -7.024 1.00 88.06 117 LEU A C 1
ATOM 901 O O . LEU A 1 117 ? 2.218 -8.129 -6.515 1.00 88.06 117 LEU A O 1
ATOM 905 N N . ASN A 1 118 ? 1.385 -6.051 -6.342 1.00 91.94 118 ASN A N 1
ATOM 906 C CA . ASN A 1 118 ? 1.701 -5.865 -4.933 1.00 91.94 118 ASN A CA 1
ATOM 907 C C . ASN A 1 118 ? 0.417 -5.969 -4.126 1.00 91.94 118 ASN A C 1
ATOM 909 O O . ASN A 1 118 ? -0.515 -5.202 -4.351 1.00 91.94 118 ASN A O 1
ATOM 913 N N . ILE A 1 119 ? 0.370 -6.910 -3.189 1.00 91.62 119 ILE A N 1
ATOM 914 C CA . ILE A 1 119 ? -0.793 -7.135 -2.330 1.00 91.62 119 ILE A CA 1
ATOM 915 C C . ILE A 1 119 ? -0.362 -6.839 -0.906 1.00 91.62 119 ILE A C 1
ATOM 917 O O . ILE A 1 119 ? 0.620 -7.403 -0.434 1.00 91.62 119 ILE A O 1
ATOM 921 N N . LEU A 1 120 ? -1.072 -5.940 -0.242 1.00 92.19 120 LEU A N 1
ATOM 922 C CA . LEU A 1 120 ? -0.791 -5.509 1.119 1.00 92.19 120 LEU A CA 1
ATOM 923 C C . LEU A 1 120 ? -2.047 -5.679 1.956 1.00 92.19 120 LEU A C 1
ATOM 925 O O . LEU A 1 120 ? -3.145 -5.348 1.509 1.00 92.19 120 LEU A O 1
ATOM 929 N N . TYR A 1 121 ? -1.887 -6.156 3.181 1.00 90.06 121 TYR A N 1
ATOM 930 C CA . TYR A 1 121 ? -3.000 -6.312 4.105 1.00 90.06 121 TYR A CA 1
ATOM 931 C C . TYR A 1 121 ? -2.626 -5.841 5.503 1.00 90.06 121 TYR A C 1
ATOM 933 O O . TYR A 1 121 ? -1.458 -5.832 5.895 1.00 90.06 121 TYR A O 1
ATOM 941 N N . ALA A 1 122 ? -3.637 -5.422 6.254 1.00 88.19 122 ALA A N 1
ATOM 942 C CA . ALA A 1 122 ? -3.499 -4.975 7.623 1.00 88.19 122 ALA A CA 1
ATOM 943 C C . ALA A 1 122 ? -4.717 -5.363 8.451 1.00 88.19 122 ALA A C 1
ATOM 945 O O . ALA A 1 122 ? -5.850 -5.287 7.976 1.00 88.19 122 ALA A O 1
ATOM 946 N N . GLY A 1 123 ? -4.467 -5.686 9.715 1.00 82.19 123 GLY A N 1
ATOM 947 C CA . GLY A 1 123 ? -5.508 -5.938 10.699 1.00 82.19 123 GLY A CA 1
ATOM 948 C C . GLY A 1 123 ? -4.972 -5.895 12.125 1.00 82.19 123 GLY A C 1
ATOM 949 O O . GLY A 1 123 ? -3.920 -5.301 12.421 1.00 82.19 123 GLY A O 1
ATOM 950 N N . ASN A 1 124 ? -5.690 -6.563 13.026 1.00 73.12 124 ASN A N 1
ATOM 951 C CA . ASN A 1 124 ? -5.287 -6.690 14.425 1.00 73.12 124 ASN A CA 1
ATOM 952 C C . ASN A 1 124 ? -3.947 -7.425 14.572 1.00 73.12 124 ASN A C 1
ATOM 954 O O . ASN A 1 124 ? -3.124 -6.990 15.377 1.00 73.12 124 ASN A O 1
ATOM 958 N N . SER A 1 125 ? -3.701 -8.462 13.762 1.00 72.31 125 SER A N 1
ATOM 959 C CA . SER A 1 125 ? -2.470 -9.265 13.804 1.00 72.31 125 SER A CA 1
ATOM 960 C C . SER A 1 125 ? -1.224 -8.527 13.308 1.00 72.31 125 SER A C 1
ATOM 962 O O . SER A 1 125 ? -0.115 -8.899 13.680 1.00 72.31 125 SER A O 1
ATOM 964 N N . GLY A 1 126 ? -1.376 -7.449 12.531 1.00 81.00 126 GLY A N 1
ATOM 965 C CA . GLY A 1 126 ? -0.247 -6.664 12.035 1.00 81.00 126 GLY A CA 1
ATOM 966 C C . GLY A 1 126 ? -0.454 -6.135 10.622 1.00 81.00 126 GLY A C 1
ATOM 967 O O . GLY A 1 126 ? -1.566 -5.770 10.239 1.00 81.00 126 GLY A O 1
ATOM 968 N N . VAL A 1 127 ? 0.648 -6.049 9.882 1.00 88.38 127 VAL A N 1
ATOM 969 C CA . VAL A 1 127 ? 0.713 -5.703 8.456 1.00 88.38 127 VAL A CA 1
ATOM 970 C C . VAL A 1 127 ? 1.418 -6.837 7.713 1.00 88.38 127 VAL A C 1
ATOM 972 O O . VAL A 1 127 ? 2.292 -7.483 8.291 1.00 88.38 127 VAL A O 1
ATOM 975 N N . GLY A 1 128 ? 1.070 -7.072 6.449 1.00 88.44 128 GLY A N 1
ATOM 976 C CA . GLY A 1 128 ? 1.659 -8.142 5.643 1.00 88.44 128 GLY A CA 1
ATOM 977 C C . GLY A 1 128 ? 1.638 -7.868 4.138 1.00 88.44 128 GLY A C 1
ATOM 978 O O . GLY A 1 128 ? 0.971 -6.941 3.670 1.00 88.44 128 GLY A O 1
ATOM 979 N N . TYR A 1 129 ? 2.422 -8.661 3.400 1.00 89.00 129 TYR A N 1
ATOM 980 C CA . TYR A 1 129 ? 2.584 -8.599 1.944 1.00 89.00 129 TYR A CA 1
ATOM 981 C C . TYR A 1 129 ? 2.320 -9.966 1.313 1.00 89.00 129 TYR A C 1
ATOM 983 O O . TYR A 1 129 ? 2.723 -10.994 1.856 1.00 89.00 129 TYR A O 1
ATOM 991 N N . GLY A 1 130 ? 1.681 -9.959 0.146 1.00 85.00 130 GLY A N 1
ATOM 992 C CA . GLY A 1 130 ? 1.192 -11.146 -0.547 1.00 85.00 130 GLY A CA 1
ATOM 993 C C . GLY A 1 130 ? -0.279 -11.432 -0.244 1.00 85.00 130 GLY A C 1
ATOM 994 O O . GLY A 1 130 ? -0.933 -10.718 0.518 1.00 85.00 130 GLY A O 1
ATOM 995 N N . PHE A 1 131 ? -0.819 -12.478 -0.874 1.00 70.69 131 PHE A N 1
ATOM 996 C CA . PHE A 1 131 ? -2.145 -12.969 -0.507 1.00 70.69 131 PHE A CA 1
ATOM 997 C C . PHE A 1 131 ? -2.108 -13.470 0.941 1.00 70.69 131 PHE A C 1
ATOM 999 O O . PHE A 1 131 ? -1.202 -14.237 1.272 1.00 70.69 131 PHE A O 1
ATOM 1006 N N . PRO A 1 132 ? -3.073 -13.091 1.796 1.00 60.06 132 PRO A N 1
ATOM 1007 C CA . PRO A 1 132 ? -3.180 -13.675 3.125 1.00 60.06 132 PRO A CA 1
ATOM 1008 C C . PRO A 1 132 ? -3.413 -15.183 2.967 1.00 60.06 132 PRO A C 1
ATOM 1010 O O . PRO A 1 132 ? -4.462 -15.620 2.499 1.00 60.06 132 PRO A O 1
ATOM 1013 N N . THR A 1 133 ? -2.404 -15.991 3.294 1.00 55.31 133 THR A N 1
ATOM 1014 C CA . THR A 1 133 ? -2.431 -17.451 3.101 1.00 55.31 133 THR A CA 1
ATOM 1015 C C . THR A 1 133 ? -3.221 -18.176 4.190 1.00 55.31 133 THR A C 1
ATOM 1017 O O . THR A 1 133 ? -3.512 -19.363 4.051 1.00 55.31 133 THR A O 1
ATOM 1020 N N . THR A 1 134 ? -3.621 -17.472 5.252 1.00 49.75 134 THR A N 1
ATOM 1021 C CA . THR A 1 134 ? -4.405 -18.019 6.360 1.00 49.75 134 THR A CA 1
ATOM 1022 C C . THR A 1 134 ? -5.548 -17.083 6.752 1.00 49.75 134 THR A C 1
ATOM 1024 O O . THR A 1 134 ? -5.327 -15.947 7.166 1.00 49.75 134 THR A O 1
ATOM 1027 N N . PHE A 1 135 ? -6.786 -17.590 6.702 1.00 43.81 135 PHE A N 1
ATOM 1028 C CA . PHE A 1 135 ? -8.000 -16.905 7.180 1.00 43.81 135 PHE A CA 1
ATOM 1029 C C . PHE A 1 135 ? -7.949 -16.508 8.670 1.00 43.81 135 PHE A C 1
ATOM 1031 O O . PHE A 1 135 ? -8.780 -15.720 9.121 1.00 43.81 135 PHE A O 1
ATOM 1038 N N . SER A 1 136 ? -6.981 -17.012 9.443 1.00 44.53 136 SER A N 1
ATOM 1039 C CA . SER A 1 136 ? -6.785 -16.673 10.857 1.00 44.53 136 SER A CA 1
ATOM 1040 C C . SER A 1 136 ? -6.537 -15.183 11.101 1.00 44.53 136 SER A C 1
ATOM 1042 O O . SER A 1 136 ? -6.944 -14.688 12.148 1.00 44.53 136 SER A O 1
ATOM 1044 N N . ASP A 1 137 ? -5.962 -14.462 10.132 1.00 46.44 137 ASP A N 1
ATOM 1045 C CA . ASP A 1 137 ? -5.724 -13.013 10.226 1.00 46.44 137 ASP A CA 1
ATOM 1046 C C . ASP A 1 137 ? -7.016 -12.177 10.186 1.00 46.44 137 ASP A C 1
ATOM 1048 O O . ASP A 1 137 ? -7.051 -11.068 10.715 1.00 46.44 137 ASP A O 1
ATOM 1052 N N . PHE A 1 138 ? -8.100 -12.730 9.631 1.00 44.00 138 PHE A N 1
ATOM 1053 C CA . PHE A 1 138 ? -9.432 -12.111 9.606 1.00 44.00 138 PHE A CA 1
ATOM 1054 C C . PHE A 1 138 ? -10.423 -12.769 10.587 1.00 44.00 138 PHE A C 1
ATOM 1056 O O . PHE A 1 138 ? -11.445 -12.171 10.922 1.00 44.00 138 PHE A O 1
ATOM 1063 N N . SER A 1 139 ? -10.144 -13.989 11.071 1.00 42.53 139 SER A N 1
ATOM 1064 C CA . SER A 1 139 ? -11.121 -14.799 11.823 1.00 42.53 139 SER A CA 1
ATOM 1065 C C . SER A 1 139 ? -11.344 -14.389 13.282 1.00 42.53 139 SER A C 1
ATOM 1067 O O . SER A 1 139 ? -12.356 -14.787 13.859 1.00 42.53 139 SER A O 1
ATOM 1069 N N . SER A 1 140 ? -10.455 -13.589 13.887 1.00 43.16 140 SER A N 1
ATOM 1070 C CA . SER A 1 140 ? -10.612 -13.204 15.300 1.00 43.16 140 SER A CA 1
ATOM 1071 C C . SER A 1 140 ? -11.905 -12.418 15.543 1.00 43.16 140 SER A C 1
ATOM 1073 O O . SER A 1 140 ? -12.608 -12.701 16.504 1.00 43.16 140 SER A O 1
ATOM 1075 N N . LYS A 1 141 ? -12.321 -11.552 14.606 1.00 46.19 141 LYS A N 1
ATOM 1076 C CA . LYS A 1 141 ? -13.612 -10.842 14.700 1.00 46.19 141 LYS A CA 1
ATOM 1077 C C . LYS A 1 141 ? -14.837 -11.739 14.471 1.00 46.19 141 LYS A C 1
ATOM 1079 O O . LYS A 1 141 ? -15.894 -11.448 15.020 1.00 46.19 141 LYS A O 1
ATOM 1084 N N . PHE A 1 142 ? -14.738 -12.806 13.672 1.00 45.75 142 PHE A N 1
ATOM 1085 C CA . PHE A 1 142 ? -15.890 -13.677 13.385 1.00 45.75 142 PHE A CA 1
ATOM 1086 C C . PHE A 1 142 ? -16.216 -14.596 14.567 1.00 45.75 142 PHE A C 1
ATOM 1088 O O . PHE A 1 142 ? -17.384 -14.775 14.902 1.00 45.75 142 PHE A O 1
ATOM 1095 N N . ASN A 1 143 ? -15.187 -15.123 15.236 1.00 49.56 143 ASN A N 1
ATOM 1096 C CA . ASN A 1 143 ? -15.374 -15.934 16.437 1.00 49.56 143 ASN A CA 1
ATOM 1097 C C . ASN A 1 143 ? -15.879 -15.093 17.617 1.00 49.56 143 ASN A C 1
ATOM 1099 O O . ASN A 1 143 ? -16.792 -15.535 18.307 1.00 49.56 143 ASN A O 1
ATOM 1103 N N . ASP A 1 144 ? -15.384 -13.862 17.784 1.00 52.84 144 ASP A N 1
ATOM 1104 C CA . ASP A 1 144 ? -15.864 -12.953 18.834 1.00 52.84 144 ASP A CA 1
ATOM 1105 C C . ASP A 1 144 ? -17.343 -12.563 18.630 1.00 52.84 144 ASP A C 1
ATOM 1107 O O . ASP A 1 144 ? -18.121 -12.566 19.583 1.00 52.84 144 ASP A O 1
ATOM 1111 N N . LEU A 1 145 ? -17.773 -12.320 17.383 1.00 48.69 145 LEU A N 1
ATOM 1112 C CA . LEU A 1 145 ? -19.180 -12.062 17.039 1.00 48.69 145 LEU A CA 1
ATOM 1113 C C . LEU A 1 145 ? -20.083 -13.280 17.283 1.00 48.69 145 LEU A C 1
ATOM 1115 O O . LEU A 1 145 ? -21.210 -13.125 17.755 1.00 48.69 145 LEU A O 1
ATOM 1119 N N . MET A 1 146 ? -19.608 -14.492 16.989 1.00 54.69 146 MET A N 1
ATOM 1120 C CA . MET A 1 146 ? -20.365 -15.724 17.241 1.00 54.69 146 MET A CA 1
ATOM 1121 C C . MET A 1 146 ? -20.468 -16.045 18.740 1.00 54.69 146 MET A C 1
ATOM 1123 O O . MET A 1 146 ? -21.526 -16.478 19.205 1.00 54.69 146 MET A O 1
ATOM 1127 N N . ASP A 1 147 ? -19.421 -15.762 19.515 1.00 57.12 147 ASP A N 1
ATOM 1128 C CA . ASP A 1 147 ? -19.435 -15.899 20.974 1.00 57.12 147 ASP A CA 1
ATOM 1129 C C . ASP A 1 147 ? -20.328 -14.851 21.650 1.00 57.12 147 ASP A C 1
ATOM 1131 O O . ASP A 1 147 ? -21.004 -15.154 22.638 1.00 57.12 147 ASP A O 1
ATOM 1135 N N . GLU A 1 148 ? -20.389 -13.627 21.121 1.00 52.84 148 GLU A N 1
ATOM 1136 C CA . GLU A 1 148 ? -21.260 -12.580 21.656 1.00 52.84 148 GLU A CA 1
ATOM 1137 C C . GLU A 1 148 ? -22.746 -12.858 21.366 1.00 52.84 148 GLU A C 1
ATOM 1139 O O . GLU A 1 148 ? -23.597 -12.658 22.237 1.00 52.84 148 GLU A O 1
ATOM 1144 N N . GLN A 1 149 ? -23.069 -13.411 20.190 1.00 53.31 149 GLN A N 1
ATOM 1145 C CA . GLN A 1 149 ? -24.427 -13.871 19.861 1.00 53.31 149 GLN A CA 1
ATOM 1146 C C . GLN A 1 149 ? -24.839 -15.096 20.697 1.00 53.31 149 GLN A C 1
ATOM 1148 O O . GLN A 1 149 ? -25.970 -15.168 21.177 1.00 53.31 149 GLN A O 1
ATOM 1153 N N . SER A 1 150 ? -23.909 -16.020 20.959 1.00 58.47 150 SER A N 1
ATOM 1154 C CA . SER A 1 150 ? -24.122 -17.181 21.838 1.00 58.47 150 SER A CA 1
ATOM 1155 C C . SER A 1 150 ? -24.396 -16.781 23.297 1.00 58.47 150 SER A C 1
ATOM 1157 O O . SER A 1 150 ? -25.235 -17.387 23.968 1.00 58.47 150 SER A O 1
ATOM 1159 N N . LYS A 1 151 ? -23.745 -15.717 23.791 1.00 54.75 151 LYS A N 1
ATOM 1160 C CA . LYS A 1 151 ? -23.930 -15.203 25.161 1.00 54.75 151 LYS A CA 1
ATOM 1161 C C . LYS A 1 151 ? -25.189 -14.355 25.349 1.00 54.75 151 LYS A C 1
ATOM 1163 O O . LYS A 1 151 ? -25.688 -14.295 26.465 1.00 54.75 151 LYS A O 1
ATOM 1168 N N . ARG A 1 152 ? -25.713 -13.715 24.297 1.00 56.47 152 ARG A N 1
ATOM 1169 C CA . ARG A 1 152 ? -26.980 -12.952 24.353 1.00 56.47 152 ARG A CA 1
ATOM 1170 C C . ARG A 1 152 ? -28.230 -13.820 24.159 1.00 56.47 152 ARG A C 1
ATOM 1172 O O . ARG A 1 152 ? -29.333 -13.347 24.412 1.00 56.47 152 ARG A O 1
ATOM 1179 N N . GLY A 1 153 ? -28.063 -15.066 23.713 1.00 53.56 153 GLY A N 1
ATOM 1180 C CA . GLY A 1 153 ? -29.140 -16.041 23.513 1.00 53.56 153 GLY A CA 1
ATOM 1181 C C . GLY A 1 153 ? -29.383 -17.009 24.681 1.00 53.56 153 GLY A C 1
ATOM 1182 O O . GLY A 1 153 ? -30.073 -18.008 24.477 1.00 53.56 153 GLY A O 1
ATOM 1183 N N . ARG A 1 154 ? -28.811 -16.763 25.869 1.00 45.34 154 ARG A N 1
ATOM 1184 C CA . ARG A 1 154 ? -29.066 -17.528 27.102 1.00 45.34 154 ARG A CA 1
ATOM 1185 C C . ARG A 1 154 ? -29.565 -16.631 28.221 1.00 45.34 154 ARG A C 1
ATOM 1187 O O . ARG A 1 154 ? -28.988 -15.536 28.380 1.00 45.34 154 ARG A O 1
#

Radius of gyration: 24.83 Å; chains: 1; bounding box: 45×28×92 Å